Protein AF-A0A8B5XX02-F1 (afdb_monomer_lite)

Organism: NCBI:txid1478

Secondary structure (DSSP, 8-state):
-HHHHHHHHHHHHHHHHHHHHHT-TTS-HHHHHHHHHHHHHHHHHT-HHHHHHHHHHHHHHHHHHHHHHHHHHGGG--GGGGTTSSTT-HHHHHHHHHHHHHHHHHHHHHHHHHGGGSS-HHHHHHHHHHHHHHHHHHHHHHHHHHHHHH-HHHHS--S-GGGS--

pLDDT: mean 77.92, std 13.47, range [39.0, 93.69]

Radius of gyration: 19.09 Å; chains: 1; bounding box: 43×34×59 Å

InterPro domains:
  IPR004761 Spore germination GerAB [PF03845] (1-155)
  IPR004761 Spore germination GerAB [PTHR34975] (1-156)

Structure (mmCIF, N/CA/C/O backbone):
data_AF-A0A8B5XX02-F1
#
_entry.id   AF-A0A8B5XX02-F1
#
loop_
_atom_site.group_PDB
_atom_site.id
_atom_site.type_symbol
_atom_site.label_atom_id
_atom_site.label_alt_id
_atom_site.label_comp_id
_atom_site.label_asym_id
_atom_site.label_entity_id
_atom_site.label_seq_id
_atom_site.pdbx_PDB_ins_code
_atom_site.Cartn_x
_atom_site.Cartn_y
_atom_site.Cartn_z
_atom_site.occupancy
_atom_site.B_iso_or_equiv
_atom_site.auth_seq_id
_atom_site.auth_comp_id
_atom_site.auth_asym_id
_atom_site.auth_atom_id
_atom_site.pdbx_PDB_model_num
ATOM 1 N N . MET A 1 1 ? -18.638 11.759 1.577 1.00 66.69 1 MET A N 1
ATOM 2 C CA . MET A 1 1 ? -19.388 10.623 0.997 1.00 66.69 1 MET A CA 1
ATOM 3 C C . MET A 1 1 ? -18.958 10.319 -0.432 1.00 66.69 1 MET A C 1
ATOM 5 O O . MET A 1 1 ? -18.528 9.199 -0.661 1.00 66.69 1 MET A O 1
ATOM 9 N N . SER A 1 2 ? -18.973 11.287 -1.360 1.00 83.75 2 SER A N 1
ATOM 10 C CA . SER A 1 2 ? -18.498 11.083 -2.747 1.00 83.75 2 SER A CA 1
ATOM 11 C C . SER A 1 2 ? -17.071 10.529 -2.838 1.00 83.75 2 SER A C 1
ATOM 13 O O . SER A 1 2 ? -16.823 9.618 -3.615 1.00 83.75 2 SER A O 1
ATOM 15 N N . TYR A 1 3 ? -16.162 11.028 -1.995 1.00 83.75 3 TYR A N 1
ATOM 16 C CA . TYR A 1 3 ? -14.777 10.560 -1.916 1.00 83.75 3 TYR A CA 1
ATOM 17 C C . TYR A 1 3 ? -14.662 9.038 -1.694 1.00 83.75 3 TYR A C 1
ATOM 19 O O . TYR A 1 3 ? -14.085 8.346 -2.522 1.00 83.75 3 TYR A O 1
ATOM 27 N N . PHE A 1 4 ? -15.273 8.504 -0.630 1.00 84.62 4 PHE A N 1
ATOM 28 C CA . PHE A 1 4 ? -15.224 7.068 -0.326 1.00 84.62 4 PHE A CA 1
ATOM 29 C C . PHE A 1 4 ? -15.851 6.217 -1.428 1.00 84.62 4 PHE A C 1
ATOM 31 O O . PHE A 1 4 ? -15.319 5.167 -1.759 1.00 84.62 4 PHE A O 1
ATOM 38 N N . PHE A 1 5 ? -16.939 6.695 -2.038 1.00 86.94 5 PHE A N 1
ATOM 39 C CA . PHE A 1 5 ? -17.583 5.986 -3.139 1.00 86.94 5 PHE A CA 1
ATOM 40 C C . PHE A 1 5 ? -16.651 5.837 -4.350 1.00 86.94 5 PHE A C 1
ATOM 42 O O . PHE A 1 5 ? -16.531 4.746 -4.900 1.00 86.94 5 PHE A O 1
ATOM 49 N N . ILE A 1 6 ? -15.957 6.915 -4.732 1.00 88.62 6 ILE A N 1
ATOM 50 C CA . ILE A 1 6 ? -15.003 6.892 -5.848 1.00 88.62 6 ILE A CA 1
ATOM 51 C C . ILE A 1 6 ? -13.827 5.970 -5.519 1.00 88.62 6 ILE A C 1
ATOM 53 O O . ILE A 1 6 ? -13.497 5.109 -6.325 1.00 88.62 6 ILE A O 1
ATOM 57 N N . THR A 1 7 ? -13.238 6.096 -4.330 1.00 86.56 7 THR A N 1
ATOM 58 C CA . THR A 1 7 ? -12.100 5.268 -3.909 1.00 86.56 7 THR A CA 1
ATOM 59 C C . THR A 1 7 ? -12.451 3.776 -3.895 1.00 86.56 7 THR A C 1
ATOM 61 O O . THR A 1 7 ? -11.722 2.967 -4.462 1.00 86.56 7 THR A O 1
ATOM 64 N N . THR A 1 8 ? -13.604 3.398 -3.331 1.00 88.12 8 THR A N 1
ATOM 65 C CA . THR A 1 8 ? -14.068 2.002 -3.348 1.00 88.12 8 THR A CA 1
ATOM 66 C C . THR A 1 8 ? -14.321 1.498 -4.770 1.00 88.12 8 THR A C 1
ATOM 68 O O . THR A 1 8 ? -13.951 0.368 -5.084 1.00 88.12 8 THR A O 1
ATOM 71 N N . ALA A 1 9 ? -14.911 2.319 -5.645 1.00 90.06 9 ALA A N 1
ATOM 72 C CA . ALA A 1 9 ? -15.129 1.947 -7.043 1.00 90.06 9 ALA A CA 1
ATOM 73 C C . ALA A 1 9 ? -13.806 1.746 -7.804 1.00 90.06 9 ALA A C 1
ATOM 75 O O . ALA A 1 9 ? -13.706 0.821 -8.612 1.00 90.06 9 ALA A O 1
ATOM 76 N N . THR A 1 10 ? -12.794 2.572 -7.523 1.00 89.12 10 THR A N 1
ATOM 77 C CA . THR A 1 10 ? -11.446 2.431 -8.087 1.00 89.12 10 THR A CA 1
ATOM 78 C C . THR A 1 10 ? -10.805 1.117 -7.651 1.00 89.12 10 THR A C 1
ATOM 80 O O . THR A 1 10 ? -10.436 0.334 -8.520 1.00 89.12 10 THR A O 1
ATOM 83 N N . TYR A 1 11 ? -10.765 0.804 -6.350 1.00 89.12 11 TYR A N 1
ATOM 84 C CA . TYR A 1 11 ? -10.190 -0.467 -5.883 1.00 89.12 11 TYR A CA 1
ATOM 85 C C . TYR A 1 11 ? -10.925 -1.687 -6.440 1.00 89.12 11 TYR A C 1
ATOM 87 O O . TYR A 1 11 ? -10.299 -2.674 -6.821 1.00 89.12 11 TYR A O 1
ATOM 95 N N . LEU A 1 12 ? -12.258 -1.627 -6.528 1.00 91.56 12 LEU A N 1
ATOM 96 C CA . LEU A 1 12 ? -13.040 -2.725 -7.095 1.00 91.56 12 LEU A CA 1
ATOM 97 C C . LEU A 1 12 ? -12.690 -2.966 -8.571 1.00 91.56 12 LEU A C 1
ATOM 99 O O . LEU A 1 12 ? -12.633 -4.114 -9.014 1.00 91.56 12 LEU A O 1
ATOM 103 N N . ARG A 1 13 ? -12.438 -1.893 -9.328 1.00 90.50 13 ARG A N 1
ATOM 104 C CA . ARG A 1 13 ? -11.987 -1.978 -10.719 1.00 90.50 13 ARG A CA 1
ATOM 105 C C . ARG A 1 13 ? -10.553 -2.496 -10.824 1.00 90.50 13 ARG A C 1
ATOM 107 O O . ARG A 1 13 ? -10.318 -3.360 -11.658 1.00 90.50 13 ARG A O 1
ATOM 114 N N . GLU A 1 14 ? -9.636 -2.038 -9.974 1.00 88.06 14 GLU A N 1
ATOM 115 C CA . GLU A 1 14 ? -8.247 -2.526 -9.948 1.00 88.06 14 GLU A CA 1
ATOM 116 C C . GLU A 1 14 ? -8.179 -4.038 -9.692 1.00 88.06 14 GLU A C 1
ATOM 118 O O . GLU A 1 14 ? -7.475 -4.757 -10.402 1.00 88.06 14 GLU A O 1
ATOM 123 N N . ILE A 1 15 ? -8.975 -4.543 -8.741 1.00 88.44 15 ILE A N 1
ATOM 124 C CA . ILE A 1 15 ? -9.091 -5.986 -8.488 1.00 88.44 15 ILE A CA 1
ATOM 125 C C . ILE A 1 15 ? -9.666 -6.704 -9.715 1.00 88.44 15 ILE A C 1
ATOM 127 O O . ILE A 1 15 ? -9.135 -7.734 -10.127 1.00 88.44 15 ILE A O 1
ATOM 131 N N . GLY A 1 16 ? -10.730 -6.171 -10.323 1.00 88.12 16 GLY A N 1
ATOM 132 C CA . GLY A 1 16 ? -11.332 -6.753 -11.527 1.00 88.12 16 GLY A CA 1
ATOM 133 C C . GLY A 1 16 ? -10.347 -6.858 -12.696 1.00 88.12 16 GLY A C 1
ATOM 134 O O . GLY A 1 16 ? -10.231 -7.919 -13.313 1.00 88.12 16 GLY A O 1
ATOM 135 N N . ASP A 1 17 ? -9.593 -5.790 -12.955 1.00 87.81 17 ASP A N 1
ATOM 136 C CA . ASP A 1 17 ? -8.579 -5.740 -14.009 1.00 87.81 17 ASP A CA 1
ATOM 137 C C . ASP A 1 17 ? -7.428 -6.723 -13.730 1.00 87.81 17 ASP A C 1
ATOM 139 O O . ASP A 1 17 ? -6.944 -7.390 -14.651 1.00 87.81 17 ASP A O 1
ATOM 143 N N . PHE A 1 18 ? -7.010 -6.875 -12.468 1.00 86.75 18 PHE A N 1
ATOM 144 C CA . PHE A 1 18 ? -6.006 -7.867 -12.069 1.00 86.75 18 PHE A CA 1
ATOM 145 C C . PHE A 1 18 ? -6.491 -9.305 -12.299 1.00 86.75 18 PHE A C 1
ATOM 147 O O . PHE A 1 18 ? -5.779 -10.119 -12.893 1.00 86.75 18 PHE A O 1
ATOM 154 N N . MET A 1 19 ? -7.724 -9.609 -11.887 1.00 88.44 19 MET A N 1
ATOM 155 C CA . MET A 1 19 ? -8.303 -10.943 -12.031 1.00 88.44 19 MET A CA 1
ATOM 156 C C . MET A 1 19 ? -8.394 -11.370 -13.497 1.00 88.44 19 MET A C 1
ATOM 158 O O . MET A 1 19 ? -8.011 -12.490 -13.823 1.00 88.44 19 MET A O 1
ATOM 162 N N . ILE A 1 20 ? -8.850 -10.486 -14.385 1.00 88.56 20 ILE A N 1
ATOM 163 C CA . ILE A 1 20 ? -8.971 -10.806 -15.816 1.00 88.56 20 ILE A CA 1
ATOM 164 C C . ILE A 1 20 ? -7.600 -10.884 -16.479 1.00 88.56 20 ILE A C 1
ATOM 166 O O . ILE A 1 20 ? -7.379 -11.717 -17.347 1.00 88.56 20 ILE A O 1
ATOM 170 N N . SER A 1 21 ? -6.645 -10.053 -16.067 1.00 83.81 21 SER A N 1
ATOM 171 C CA . SER A 1 21 ? -5.320 -10.068 -16.694 1.00 83.81 21 SER A CA 1
ATOM 172 C C . SER A 1 21 ? -4.470 -11.289 -16.332 1.00 83.81 21 SER A C 1
ATOM 174 O O . SER A 1 21 ? -3.670 -11.704 -17.165 1.00 83.81 21 SER A O 1
ATOM 176 N N . HIS A 1 22 ? -4.625 -11.865 -15.134 1.00 80.00 22 HIS A N 1
ATOM 177 C CA . HIS A 1 22 ? -3.694 -12.892 -14.637 1.00 80.00 22 HIS A CA 1
ATOM 178 C C . HIS A 1 22 ? -4.337 -14.219 -14.217 1.00 80.00 22 HIS A C 1
ATOM 180 O O . HIS A 1 22 ? -3.617 -15.206 -14.087 1.00 80.00 22 HIS A O 1
ATOM 186 N N . ILE A 1 23 ? -5.652 -14.271 -13.970 1.00 86.25 23 ILE A N 1
ATOM 187 C CA . ILE A 1 23 ? -6.291 -15.449 -13.354 1.00 86.25 23 ILE A CA 1
ATOM 188 C C . ILE A 1 23 ? -7.429 -15.995 -14.221 1.00 86.25 23 ILE A C 1
ATOM 190 O O . ILE A 1 23 ? -7.469 -17.191 -14.493 1.00 86.25 23 ILE A O 1
ATOM 194 N N . MET A 1 24 ? -8.363 -15.140 -14.644 1.00 83.25 24 MET A N 1
ATOM 195 C CA . MET A 1 24 ? -9.576 -15.530 -15.375 1.00 83.25 24 MET A CA 1
ATOM 196 C C . MET A 1 24 ? -9.852 -14.581 -16.552 1.00 83.25 24 MET A C 1
ATOM 198 O O . MET A 1 24 ? -10.779 -13.770 -16.474 1.00 83.25 24 MET A O 1
ATOM 202 N N . PRO A 1 25 ? -9.072 -14.671 -17.643 1.00 79.75 25 PRO A N 1
ATOM 203 C CA . PRO A 1 25 ? -9.201 -13.768 -18.789 1.00 79.75 25 PRO A CA 1
ATOM 204 C C . PRO A 1 25 ? -10.539 -13.878 -19.521 1.00 79.75 25 PRO A C 1
ATOM 206 O O . PRO A 1 25 ? -11.024 -12.887 -20.061 1.00 79.75 25 PRO A O 1
ATOM 209 N N . ASP A 1 26 ? -11.167 -15.052 -19.490 1.00 81.94 26 ASP A N 1
ATOM 210 C CA . ASP A 1 26 ? -12.413 -15.313 -20.216 1.00 81.94 26 ASP A CA 1
ATOM 211 C C . ASP A 1 26 ? -13.673 -14.870 -19.449 1.00 81.94 26 ASP A C 1
ATOM 213 O O . ASP A 1 26 ? -14.777 -14.858 -20.000 1.00 81.94 26 ASP A O 1
ATOM 217 N N . THR A 1 27 ? -13.540 -14.497 -18.172 1.00 85.56 27 THR A N 1
ATOM 218 C CA . THR A 1 27 ? -14.680 -14.102 -17.336 1.00 85.56 27 THR A CA 1
ATOM 219 C C . THR A 1 27 ? -14.972 -12.606 -17.496 1.00 85.56 27 THR A C 1
ATOM 221 O O . THR A 1 27 ? -14.071 -11.781 -17.338 1.00 85.56 27 THR A O 1
ATOM 224 N N . PRO A 1 28 ? -16.234 -12.196 -17.730 1.00 84.94 28 PRO A N 1
ATOM 225 C CA . PRO A 1 28 ? -16.580 -10.782 -17.820 1.00 84.94 28 PRO A CA 1
ATOM 226 C C . PRO A 1 28 ? -16.355 -10.059 -16.485 1.00 84.94 28 PRO A C 1
ATOM 228 O O . PRO A 1 28 ? -16.808 -10.505 -15.427 1.00 84.94 28 PRO A O 1
ATOM 231 N N . ILE A 1 29 ? -15.732 -8.877 -16.552 1.00 86.94 29 ILE A N 1
ATOM 232 C CA . ILE A 1 29 ? -15.330 -8.072 -15.381 1.00 86.94 29 ILE A CA 1
ATOM 233 C C . ILE A 1 29 ? -16.475 -7.810 -14.401 1.00 86.94 29 ILE A C 1
ATOM 235 O O . ILE A 1 29 ? -16.285 -7.806 -13.188 1.00 86.94 29 ILE A O 1
ATOM 239 N N . GLN A 1 30 ? -17.684 -7.635 -14.932 1.00 88.56 30 GLN A N 1
ATOM 240 C CA . GLN A 1 30 ? -18.883 -7.310 -14.165 1.00 88.56 30 GLN A CA 1
ATOM 241 C C . GLN A 1 30 ? -19.210 -8.395 -13.134 1.00 88.56 30 GLN A C 1
ATOM 243 O O . GLN A 1 30 ? -19.572 -8.073 -12.005 1.00 88.56 30 GLN A O 1
ATOM 248 N N . VAL A 1 31 ? -19.037 -9.672 -13.490 1.00 88.56 31 VAL A N 1
ATOM 249 C CA . VAL A 1 31 ? -19.336 -10.801 -12.595 1.00 88.56 31 VAL A CA 1
ATOM 250 C C . VAL A 1 31 ? -18.357 -10.824 -11.424 1.00 88.56 31 VAL A C 1
ATOM 252 O O . VAL A 1 31 ? -18.770 -10.974 -10.275 1.00 88.56 31 VAL A O 1
ATOM 255 N N . ILE A 1 32 ? -17.073 -10.590 -11.704 1.00 88.62 32 ILE A N 1
ATOM 256 C CA . ILE A 1 32 ? -16.017 -10.513 -10.688 1.00 88.62 32 ILE A CA 1
ATOM 257 C C . ILE A 1 32 ? -16.293 -9.345 -9.737 1.00 88.62 32 ILE A C 1
ATOM 259 O O . ILE A 1 32 ? -16.305 -9.529 -8.522 1.00 88.62 32 ILE A O 1
ATOM 263 N N . MET A 1 33 ? -16.591 -8.161 -10.277 1.00 90.50 33 MET A N 1
ATOM 264 C CA . MET A 1 33 ? -16.886 -6.975 -9.470 1.00 90.50 33 MET A CA 1
ATOM 265 C C . MET A 1 33 ? -18.112 -7.175 -8.566 1.00 90.50 33 MET A C 1
ATOM 267 O O . MET A 1 33 ? -18.062 -6.814 -7.392 1.00 90.50 33 MET A O 1
ATOM 271 N N . ILE A 1 34 ? -19.198 -7.774 -9.070 1.00 91.12 34 ILE A N 1
ATOM 272 C CA . ILE A 1 34 ? -20.408 -8.036 -8.269 1.00 91.12 34 ILE A CA 1
ATOM 273 C C . ILE A 1 34 ? -20.109 -9.029 -7.140 1.00 91.12 34 ILE A C 1
ATOM 275 O O . ILE A 1 34 ? -20.509 -8.795 -5.996 1.00 91.12 34 ILE A O 1
ATOM 279 N N . LEU A 1 35 ? -19.373 -10.106 -7.432 1.00 91.50 35 LEU A N 1
ATOM 280 C CA . LEU A 1 35 ? -18.971 -11.089 -6.425 1.00 91.50 35 LEU A CA 1
ATOM 281 C C . LEU A 1 35 ? -18.122 -10.446 -5.326 1.00 91.50 35 LEU A C 1
ATOM 283 O O . LEU A 1 35 ? -18.481 -10.542 -4.152 1.00 91.50 35 LEU A O 1
ATOM 287 N N . PHE A 1 36 ? -17.058 -9.726 -5.688 1.00 90.69 36 PHE A N 1
ATOM 288 C CA . PHE A 1 36 ? -16.216 -9.027 -4.712 1.00 90.69 36 PHE A CA 1
ATOM 289 C C . PHE A 1 36 ? -17.010 -8.010 -3.889 1.00 90.69 36 PHE A C 1
ATOM 291 O O . PHE A 1 36 ? -16.854 -7.949 -2.670 1.00 90.69 36 PHE A O 1
ATOM 298 N N . MET A 1 37 ? -17.914 -7.256 -4.519 1.00 92.44 37 MET A N 1
ATOM 299 C CA . MET A 1 37 ? -18.737 -6.284 -3.805 1.00 92.44 37 MET A CA 1
ATOM 300 C C . MET A 1 37 ? -19.678 -6.956 -2.801 1.00 92.44 37 MET A C 1
ATOM 302 O O . MET A 1 37 ? -19.832 -6.451 -1.690 1.00 92.44 37 MET A O 1
ATOM 306 N N . SER A 1 38 ? -20.257 -8.113 -3.137 1.00 92.44 38 SER A N 1
ATOM 307 C CA . SER A 1 38 ? -21.113 -8.862 -2.209 1.00 92.44 38 SER A CA 1
ATOM 308 C C . SER A 1 38 ? -20.359 -9.314 -0.949 1.00 92.44 38 SER A C 1
ATOM 310 O O . SER A 1 38 ? -20.867 -9.156 0.163 1.00 92.44 38 SER A O 1
ATOM 312 N N . VAL A 1 39 ? -19.114 -9.777 -1.106 1.00 91.19 39 VAL A N 1
ATOM 313 C CA . VAL A 1 39 ? -18.237 -10.165 0.009 1.00 91.19 39 VAL A CA 1
ATOM 314 C C . VAL A 1 39 ? -17.871 -8.955 0.868 1.00 91.19 39 VAL A C 1
ATOM 316 O O . VAL A 1 39 ? -17.956 -9.028 2.092 1.00 91.19 39 VAL A O 1
ATOM 319 N N . VAL A 1 40 ? -17.522 -7.822 0.251 1.00 89.75 40 VAL A N 1
ATOM 320 C CA . VAL A 1 40 ? -17.198 -6.585 0.982 1.00 89.75 40 VAL A CA 1
ATOM 321 C C . VAL A 1 40 ? -18.404 -6.074 1.774 1.00 89.75 40 VAL A C 1
ATOM 323 O O . VAL A 1 40 ? -18.242 -5.673 2.924 1.00 89.75 40 VAL A O 1
ATOM 326 N N . LEU A 1 41 ? -19.615 -6.121 1.208 1.00 91.38 41 LEU A N 1
ATOM 327 C CA . LEU A 1 41 ? -20.842 -5.735 1.915 1.00 91.38 41 LEU A CA 1
ATOM 328 C C . LEU A 1 41 ? -21.120 -6.649 3.113 1.00 91.38 41 LEU A C 1
ATOM 330 O O . LEU A 1 41 ? -21.476 -6.162 4.187 1.00 91.38 41 LEU A O 1
ATOM 334 N N . MET A 1 42 ? -20.908 -7.958 2.954 1.00 91.31 42 MET A N 1
ATOM 335 C CA . MET A 1 42 ? -21.022 -8.913 4.054 1.00 91.31 42 MET A CA 1
ATOM 336 C C . MET A 1 42 ? -19.990 -8.616 5.151 1.00 91.31 42 MET A C 1
ATOM 338 O O . MET A 1 42 ? -20.360 -8.489 6.316 1.00 91.31 42 MET A O 1
ATOM 342 N N . ALA A 1 43 ? -18.722 -8.413 4.792 1.00 88.00 43 ALA A N 1
ATOM 343 C CA . ALA A 1 43 ? -17.664 -8.073 5.742 1.00 88.00 43 ALA A CA 1
ATOM 344 C C . ALA A 1 43 ? -17.939 -6.745 6.471 1.00 88.00 43 ALA A C 1
ATOM 346 O O . ALA A 1 43 ? -17.788 -6.665 7.688 1.00 88.00 43 ALA A O 1
ATOM 347 N N . ALA A 1 44 ? -18.423 -5.726 5.755 1.00 87.19 44 ALA A N 1
ATOM 348 C CA . ALA A 1 44 ? -18.798 -4.439 6.336 1.00 87.19 44 ALA A CA 1
ATOM 349 C C . ALA A 1 44 ? -19.977 -4.560 7.320 1.00 87.19 44 ALA A C 1
ATOM 351 O O . ALA A 1 44 ? -20.015 -3.838 8.317 1.00 87.19 44 ALA A O 1
ATOM 352 N N . SER A 1 45 ? -20.913 -5.487 7.079 1.00 88.69 45 SER A N 1
ATOM 353 C CA . SER A 1 45 ? -22.051 -5.740 7.978 1.00 88.69 45 SER A CA 1
ATOM 354 C C . SER A 1 45 ? -21.658 -6.397 9.308 1.00 88.69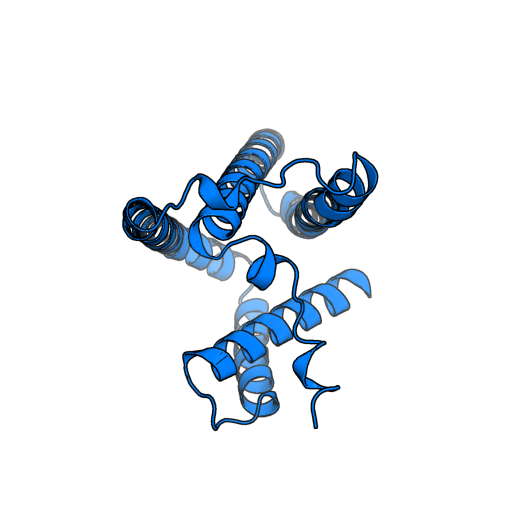 45 SER A C 1
ATOM 356 O O . SER A 1 45 ? -22.363 -6.231 10.300 1.00 88.69 45 SER A O 1
ATOM 358 N N . LEU A 1 46 ? -20.512 -7.087 9.351 1.00 87.81 46 LEU A N 1
ATOM 359 C CA . LEU A 1 46 ? -19.972 -7.735 10.553 1.00 87.81 46 LEU A CA 1
ATOM 360 C C . LEU A 1 46 ? -19.192 -6.763 11.464 1.00 87.81 46 LEU A C 1
ATOM 362 O O . LEU A 1 46 ? -18.830 -7.123 12.583 1.00 87.81 46 LEU A O 1
ATOM 366 N N . GLY A 1 47 ? -18.956 -5.528 11.010 1.00 85.88 47 GLY A N 1
ATOM 367 C CA . GLY A 1 47 ? -18.280 -4.477 11.770 1.00 85.88 47 GLY A CA 1
ATOM 368 C C . GLY A 1 47 ? -16.756 -4.448 11.604 1.00 85.88 47 GLY A C 1
ATOM 369 O O . GLY A 1 47 ? -16.171 -5.127 10.765 1.00 85.88 47 GLY A O 1
ATOM 370 N N . LEU A 1 48 ? -16.096 -3.604 12.405 1.00 83.19 48 LEU A N 1
ATOM 371 C CA . LEU A 1 48 ? -14.655 -3.330 12.291 1.00 83.19 48 LEU A CA 1
ATOM 372 C C . LEU A 1 48 ? -13.764 -4.416 12.907 1.00 83.19 48 LEU A C 1
ATOM 374 O O . LEU A 1 48 ? -12.615 -4.563 12.497 1.00 83.19 48 LEU A O 1
ATOM 378 N N . GLU A 1 49 ? -14.266 -5.168 13.884 1.00 84.56 49 GLU A N 1
ATOM 379 C CA . GLU A 1 49 ? -13.466 -6.148 14.624 1.00 84.56 49 GLU A CA 1
ATOM 380 C C . GLU A 1 49 ? -13.023 -7.339 13.748 1.00 84.56 49 GLU A C 1
ATOM 382 O O . GLU A 1 49 ? -11.818 -7.607 13.704 1.00 84.56 49 GLU A O 1
ATOM 387 N N . PRO A 1 50 ? -13.901 -7.983 12.949 1.00 85.81 50 PRO A N 1
ATOM 388 C CA . PRO A 1 50 ? -13.474 -9.045 12.032 1.00 85.81 50 PRO A CA 1
ATOM 389 C C . PRO A 1 50 ? -12.542 -8.544 10.922 1.00 85.81 50 PRO A C 1
ATOM 391 O O . PRO A 1 50 ? -11.642 -9.268 10.496 1.00 85.81 50 PRO A O 1
ATOM 394 N N . LEU A 1 51 ? -12.717 -7.295 10.471 1.00 86.00 51 LEU A N 1
ATOM 395 C CA . LEU A 1 51 ? -11.836 -6.664 9.483 1.00 86.00 51 LEU A CA 1
ATOM 396 C C . LEU A 1 51 ? -10.426 -6.446 10.045 1.00 86.00 51 LEU A C 1
ATOM 398 O O . LEU A 1 51 ? -9.446 -6.756 9.369 1.00 86.00 51 LEU A O 1
ATOM 402 N N . ALA A 1 52 ? -10.320 -5.961 11.285 1.00 85.44 52 ALA A N 1
ATOM 403 C CA . ALA A 1 52 ? -9.038 -5.762 11.955 1.00 85.44 52 ALA A CA 1
ATOM 404 C C . ALA A 1 52 ? -8.302 -7.091 12.186 1.00 85.44 52 ALA A C 1
ATOM 406 O O . ALA A 1 52 ? -7.116 -7.191 11.873 1.00 85.44 52 ALA A O 1
ATOM 407 N N . GLN A 1 53 ? -9.010 -8.126 12.654 1.00 88.38 53 GLN A N 1
ATOM 408 C CA . GLN A 1 53 ? -8.429 -9.461 12.844 1.00 88.38 53 GLN A CA 1
ATOM 409 C C . GLN A 1 53 ? -7.974 -10.078 11.517 1.00 88.38 53 GLN A C 1
ATOM 411 O O . GLN A 1 53 ? -6.884 -10.639 11.429 1.00 88.38 53 GLN A O 1
ATOM 416 N N . SER A 1 54 ? -8.774 -9.926 10.458 1.00 89.44 54 SER A N 1
ATOM 417 C CA . SER A 1 54 ? -8.386 -10.383 9.122 1.00 89.44 54 SER A CA 1
ATOM 418 C C . SER A 1 54 ? -7.115 -9.675 8.653 1.00 89.44 54 SER A C 1
ATOM 420 O O . SER A 1 54 ? -6.188 -10.332 8.188 1.00 89.44 54 SER A O 1
ATOM 422 N N . ALA A 1 55 ? -7.027 -8.352 8.822 1.00 87.25 55 ALA A N 1
ATOM 423 C CA . ALA A 1 55 ? -5.845 -7.581 8.443 1.00 87.25 55 ALA A CA 1
ATOM 424 C C . ALA A 1 55 ? -4.577 -8.039 9.187 1.00 87.25 55 ALA A C 1
ATOM 426 O O . ALA A 1 55 ? -3.520 -8.130 8.567 1.00 87.25 55 ALA A O 1
ATOM 427 N N . GLU A 1 56 ? -4.679 -8.379 10.475 1.00 90.06 56 GLU A N 1
ATOM 428 C CA . GLU A 1 56 ? -3.557 -8.914 11.260 1.00 90.06 56 GLU A CA 1
ATOM 429 C C . GLU A 1 56 ? -3.083 -10.276 10.736 1.00 90.06 56 GLU A C 1
ATOM 431 O O . GLU A 1 56 ? -1.878 -10.506 10.623 1.00 90.06 56 GLU A O 1
ATOM 436 N N . ILE A 1 57 ? -4.016 -11.146 10.334 1.00 93.56 57 ILE A N 1
ATOM 437 C CA . ILE A 1 57 ? -3.693 -12.439 9.718 1.00 93.56 57 ILE A CA 1
ATOM 438 C C . ILE A 1 57 ? -3.048 -12.239 8.347 1.00 93.56 57 ILE A C 1
ATOM 440 O O . ILE A 1 57 ? -2.055 -12.896 8.058 1.00 93.56 57 ILE A O 1
ATOM 444 N N . PHE A 1 58 ? -3.575 -11.343 7.506 1.00 90.81 58 PHE A N 1
ATOM 445 C CA . PHE A 1 58 ? -3.054 -11.099 6.155 1.00 90.81 58 PHE A CA 1
ATOM 446 C C . PHE A 1 58 ? -1.699 -10.384 6.150 1.00 90.81 58 PHE A C 1
ATOM 448 O O . PHE A 1 58 ? -0.901 -10.607 5.238 1.00 90.81 58 PHE A O 1
ATOM 455 N N . PHE A 1 59 ? -1.409 -9.559 7.156 1.00 90.25 59 PHE A N 1
ATOM 456 C CA . PHE A 1 59 ? -0.177 -8.774 7.235 1.00 90.25 59 PHE A CA 1
ATOM 457 C C . PHE A 1 59 ? 1.116 -9.593 7.012 1.00 90.25 59 PHE A C 1
ATOM 459 O O . PHE A 1 59 ? 1.877 -9.240 6.106 1.00 90.25 59 PHE A O 1
ATOM 466 N N . PRO A 1 60 ? 1.390 -10.701 7.736 1.00 92.75 60 PRO A N 1
ATOM 467 C CA . PRO A 1 60 ? 2.589 -11.508 7.506 1.00 92.75 60 PRO A CA 1
ATOM 468 C C . PRO A 1 60 ? 2.630 -12.140 6.110 1.00 92.75 60 PRO A C 1
ATOM 470 O O . PRO A 1 60 ? 3.708 -12.225 5.525 1.00 92.75 60 PRO A O 1
ATOM 473 N N . PHE A 1 61 ? 1.486 -12.539 5.542 1.00 93.69 61 PHE A N 1
ATOM 474 C CA . PHE A 1 61 ? 1.443 -13.087 4.181 1.00 93.69 61 PHE A CA 1
ATOM 475 C C . PHE A 1 61 ? 1.824 -12.034 3.143 1.00 93.69 61 PHE A C 1
ATOM 477 O O . PHE A 1 61 ? 2.598 -12.334 2.238 1.00 93.69 61 PHE A O 1
ATOM 484 N N . VAL A 1 62 ? 1.334 -10.799 3.293 1.00 89.44 62 VAL A N 1
ATOM 485 C CA . VAL A 1 62 ? 1.691 -9.686 2.402 1.00 89.44 62 VAL A CA 1
ATOM 486 C C . VAL A 1 62 ? 3.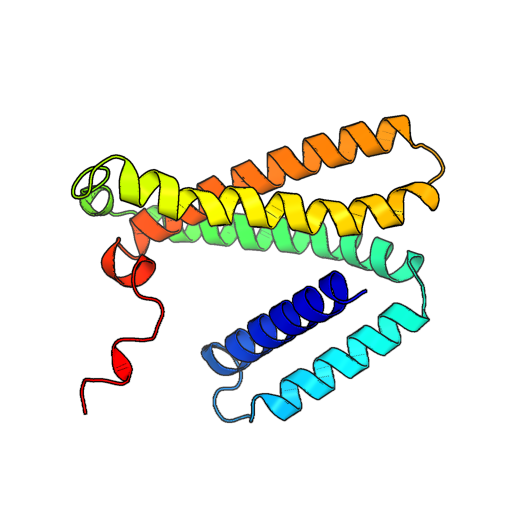189 -9.399 2.484 1.00 89.44 62 VAL A C 1
ATOM 488 O O . VAL A 1 62 ? 3.847 -9.301 1.451 1.00 89.44 62 VAL A O 1
ATOM 491 N N . VAL A 1 63 ? 3.754 -9.327 3.691 1.00 90.69 63 VAL A N 1
ATOM 492 C CA . VAL A 1 63 ? 5.197 -9.098 3.885 1.00 90.69 63 VAL A CA 1
ATOM 493 C C . VAL A 1 63 ? 6.030 -10.238 3.290 1.00 90.69 63 VAL A C 1
ATOM 495 O O . VAL A 1 63 ? 7.054 -9.991 2.648 1.00 90.69 63 VAL A O 1
ATOM 498 N N . LEU A 1 64 ? 5.587 -11.487 3.444 1.00 93.38 64 LEU A N 1
ATOM 499 C CA . LEU A 1 64 ? 6.265 -12.653 2.880 1.00 93.38 64 LEU A CA 1
ATOM 500 C C . LEU A 1 64 ? 6.221 -12.638 1.347 1.00 93.38 64 LEU A C 1
ATOM 502 O O . LEU A 1 64 ? 7.260 -12.783 0.707 1.00 93.38 64 LEU A O 1
ATOM 506 N N . LEU A 1 65 ? 5.051 -12.405 0.753 1.00 90.75 65 LEU A N 1
ATOM 507 C CA . LEU A 1 65 ? 4.892 -12.314 -0.701 1.00 90.75 65 LEU A CA 1
ATOM 508 C C . LEU A 1 65 ? 5.736 -11.182 -1.288 1.00 90.75 65 LEU A C 1
ATOM 510 O O . LEU A 1 65 ? 6.437 -11.379 -2.278 1.00 90.75 65 LEU A O 1
ATOM 514 N N . LEU A 1 66 ? 5.714 -10.013 -0.651 1.00 88.31 66 LEU A N 1
ATOM 515 C CA . LEU A 1 66 ? 6.455 -8.838 -1.097 1.00 88.31 66 LEU A CA 1
ATOM 516 C C . LEU A 1 66 ? 7.967 -9.050 -0.975 1.00 88.31 66 LEU A C 1
ATOM 518 O O . LEU A 1 66 ? 8.710 -8.729 -1.899 1.00 88.31 66 LEU A O 1
ATOM 522 N N . SER A 1 67 ? 8.437 -9.644 0.123 1.00 88.44 67 SER A N 1
ATOM 523 C CA . SER A 1 67 ? 9.861 -9.965 0.281 1.00 88.44 67 SER A CA 1
ATOM 524 C C . SER A 1 67 ? 10.326 -11.034 -0.713 1.00 88.44 67 SER A C 1
ATOM 526 O O . SER A 1 67 ? 11.384 -10.871 -1.319 1.00 88.44 67 SER A O 1
ATOM 528 N N . SER A 1 68 ? 9.519 -12.071 -0.962 1.00 89.25 68 SER A N 1
ATOM 529 C CA . SER A 1 68 ? 9.790 -13.075 -1.997 1.00 89.25 68 SER A CA 1
ATOM 530 C C . SER A 1 68 ? 9.865 -12.452 -3.391 1.00 89.25 68 SER A C 1
ATOM 532 O O . SER A 1 68 ? 10.810 -12.739 -4.125 1.00 89.25 68 SER A O 1
ATOM 534 N N . LEU A 1 69 ? 8.934 -11.553 -3.726 1.00 86.56 69 LEU A N 1
ATOM 535 C CA . LEU A 1 69 ? 8.933 -10.823 -4.991 1.00 86.56 69 LEU A CA 1
ATOM 536 C C . LEU A 1 69 ? 10.224 -10.014 -5.168 1.00 86.56 69 LEU A C 1
ATOM 538 O O . LEU A 1 69 ? 10.863 -10.108 -6.212 1.00 86.56 69 LEU A O 1
ATOM 542 N N . ILE A 1 70 ? 10.642 -9.265 -4.141 1.00 84.81 70 ILE A N 1
ATOM 543 C CA . ILE A 1 70 ? 11.891 -8.490 -4.182 1.00 84.81 70 ILE A CA 1
ATOM 544 C C . ILE A 1 70 ? 13.086 -9.412 -4.440 1.00 84.81 70 ILE A C 1
ATOM 546 O O . ILE A 1 70 ? 13.880 -9.130 -5.332 1.00 84.81 70 ILE A O 1
ATOM 550 N N . ILE A 1 71 ? 13.200 -10.520 -3.700 1.00 85.94 71 ILE A N 1
ATOM 551 C CA . ILE A 1 71 ? 14.312 -11.473 -3.840 1.00 85.94 71 ILE A CA 1
ATOM 552 C C . ILE A 1 71 ? 14.361 -12.060 -5.255 1.00 85.94 71 ILE A C 1
ATOM 554 O O . ILE A 1 71 ? 15.444 -12.189 -5.824 1.00 85.94 71 ILE A O 1
ATOM 558 N N . LEU A 1 72 ? 13.203 -12.383 -5.832 1.00 84.31 72 LEU A N 1
ATOM 559 C CA . LEU A 1 72 ? 13.109 -12.959 -7.172 1.00 84.31 72 LEU A CA 1
ATOM 560 C C . LEU A 1 72 ? 13.425 -11.946 -8.281 1.00 84.31 72 LEU A C 1
ATOM 562 O O . LEU A 1 72 ? 13.896 -12.333 -9.345 1.00 84.31 72 LEU A O 1
ATOM 566 N N . LEU A 1 73 ? 13.197 -10.656 -8.022 1.00 81.12 73 LEU A N 1
ATOM 567 C CA . LEU A 1 73 ? 13.496 -9.565 -8.950 1.00 81.12 73 LEU A CA 1
ATOM 568 C C . LEU A 1 73 ? 14.968 -9.131 -8.917 1.00 81.12 73 LEU A C 1
ATOM 570 O O . LEU A 1 73 ? 15.447 -8.606 -9.918 1.00 81.12 73 LEU A O 1
ATOM 574 N N . LEU A 1 74 ? 15.700 -9.366 -7.817 1.00 77.44 74 LEU A N 1
ATOM 575 C CA . LEU A 1 74 ? 17.135 -9.050 -7.703 1.00 77.44 74 LEU A CA 1
ATOM 576 C C . LEU A 1 74 ? 18.006 -9.556 -8.875 1.00 77.44 74 LEU A C 1
ATOM 578 O O . LEU A 1 74 ? 18.815 -8.765 -9.365 1.00 77.44 74 LEU A O 1
ATOM 582 N N . PRO A 1 75 ? 17.897 -10.817 -9.345 1.00 75.00 75 PRO A N 1
ATOM 583 C CA . PRO A 1 75 ? 18.719 -11.313 -10.453 1.00 75.00 75 PRO A CA 1
ATOM 584 C C . PRO A 1 75 ? 18.383 -10.684 -11.814 1.00 75.00 75 PRO A C 1
ATOM 586 O O . PRO A 1 75 ? 19.240 -10.659 -12.692 1.00 75.00 75 PRO A O 1
ATOM 589 N N . GLU A 1 76 ? 17.174 -10.148 -11.989 1.00 70.50 76 GLU A N 1
ATOM 590 C CA . GLU A 1 76 ? 16.707 -9.535 -13.244 1.00 70.50 76 GLU A CA 1
ATOM 591 C C . GLU A 1 76 ? 17.032 -8.030 -13.331 1.00 70.50 76 GLU A C 1
ATOM 593 O O . GLU A 1 76 ? 16.670 -7.352 -14.296 1.00 70.50 76 GLU A O 1
ATOM 598 N N . ILE A 1 77 ? 17.727 -7.478 -12.329 1.00 71.94 77 ILE A N 1
ATOM 599 C CA . ILE A 1 77 ? 18.072 -6.056 -12.276 1.00 71.94 77 ILE A CA 1
ATOM 600 C C . ILE A 1 77 ? 19.075 -5.704 -13.378 1.00 71.94 77 ILE A C 1
ATOM 602 O O . ILE A 1 77 ? 20.255 -6.060 -13.330 1.00 71.94 77 ILE A O 1
ATOM 606 N N . LYS A 1 78 ? 18.628 -4.890 -14.338 1.00 68.44 78 LYS A N 1
ATOM 607 C CA . LYS A 1 78 ? 19.490 -4.283 -15.356 1.00 68.44 78 LYS A CA 1
ATOM 608 C C . LYS A 1 78 ? 19.688 -2.807 -15.032 1.00 68.44 78 LYS A C 1
ATOM 610 O O . LYS A 1 78 ? 18.865 -1.966 -15.375 1.00 68.44 78 LYS A O 1
ATOM 615 N N . PHE A 1 79 ? 20.826 -2.466 -14.423 1.00 62.91 79 PHE A N 1
ATOM 616 C CA . PHE A 1 79 ? 21.194 -1.075 -14.091 1.00 62.91 79 PHE A CA 1
ATOM 617 C C . PHE A 1 79 ? 21.232 -0.125 -15.303 1.00 62.91 79 PHE A C 1
ATOM 619 O O . PHE A 1 79 ? 21.183 1.090 -15.134 1.00 62.91 79 PHE A O 1
ATOM 626 N N . GLN A 1 80 ? 21.284 -0.662 -16.524 1.00 60.25 80 GLN A N 1
ATOM 627 C CA . GLN A 1 80 ? 21.180 0.107 -17.768 1.00 60.25 80 GLN A CA 1
ATOM 628 C C . GLN A 1 80 ? 19.815 0.805 -17.916 1.00 60.25 80 GLN A C 1
ATOM 630 O O . GLN A 1 80 ? 19.755 1.888 -18.486 1.00 60.25 80 GLN A O 1
ATOM 635 N N . ASN A 1 81 ? 18.750 0.265 -17.310 1.00 63.16 81 ASN A N 1
ATOM 636 C CA . ASN A 1 81 ? 17.405 0.852 -17.320 1.00 63.16 81 ASN A CA 1
ATOM 637 C C . ASN A 1 81 ? 17.257 2.100 -16.431 1.00 63.16 81 ASN A C 1
ATOM 639 O O . ASN A 1 81 ? 16.230 2.772 -16.498 1.00 63.16 81 AS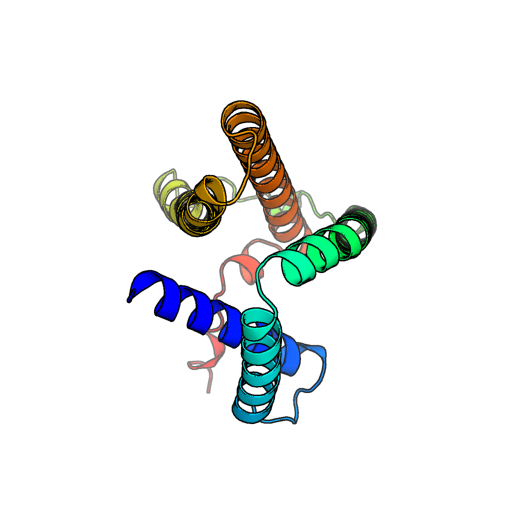N A O 1
ATOM 643 N N . LEU A 1 82 ? 18.259 2.440 -15.602 1.00 58.62 82 LEU A N 1
ATOM 644 C CA . LEU A 1 82 ? 18.249 3.711 -14.863 1.00 58.62 82 LEU A CA 1
ATOM 645 C C . LEU A 1 82 ? 18.461 4.918 -15.785 1.00 58.62 82 LEU A C 1
ATOM 647 O O . LEU A 1 82 ? 18.140 6.037 -15.402 1.00 58.62 82 LEU A O 1
ATOM 651 N N . GLN A 1 83 ? 19.043 4.730 -16.967 1.00 53.06 83 GLN A N 1
ATOM 652 C CA . GLN A 1 83 ? 19.299 5.814 -17.908 1.00 53.06 83 GLN A CA 1
ATOM 653 C C . GLN A 1 83 ? 18.051 5.939 -18.790 1.00 53.06 83 GLN A C 1
ATOM 655 O O . GLN A 1 83 ? 17.938 5.224 -19.778 1.00 53.06 83 GLN A O 1
ATOM 660 N N . PRO A 1 84 ? 17.062 6.745 -18.363 1.00 58.47 84 PRO A N 1
ATOM 661 C CA . PRO A 1 84 ? 17.304 8.167 -18.234 1.00 58.47 84 PRO A CA 1
ATOM 662 C C . PRO A 1 84 ? 16.636 8.802 -17.009 1.00 58.47 84 PRO A C 1
ATOM 664 O O . PRO A 1 84 ? 15.516 9.306 -17.070 1.00 58.47 84 PRO A O 1
ATOM 667 N N . VAL A 1 85 ? 17.370 8.895 -15.897 1.00 59.28 85 VAL A N 1
ATOM 668 C CA . VAL A 1 85 ? 16.918 9.656 -14.714 1.00 59.28 85 VAL A CA 1
ATOM 669 C C . VAL A 1 85 ? 16.634 11.145 -15.056 1.00 59.28 85 VAL A C 1
ATOM 671 O O . VAL A 1 85 ? 15.914 11.810 -14.316 1.00 59.28 85 VAL A O 1
ATOM 674 N N . TRP A 1 86 ? 17.165 11.683 -16.173 1.00 54.22 86 TRP A N 1
ATOM 675 C CA . TRP A 1 86 ? 17.157 13.126 -16.494 1.00 54.22 86 TRP A CA 1
ATOM 676 C C . TRP A 1 86 ? 16.740 13.532 -17.924 1.00 54.22 86 TRP A C 1
ATOM 678 O O . TRP A 1 86 ? 16.733 14.731 -18.201 1.00 54.22 86 TRP A O 1
ATOM 688 N N . GLU A 1 87 ? 16.354 12.626 -18.835 1.00 54.81 87 GLU A N 1
ATOM 689 C CA . GLU A 1 87 ? 16.123 13.001 -20.256 1.00 54.81 87 GLU A CA 1
ATOM 690 C C . GLU A 1 87 ? 14.983 14.014 -20.489 1.00 54.81 87 GLU A C 1
ATOM 692 O O . GLU A 1 87 ? 14.928 14.637 -21.545 1.00 54.81 87 GLU A O 1
ATOM 697 N N . GLY A 1 88 ? 14.102 14.245 -19.508 1.00 57.38 88 GLY A N 1
ATOM 698 C CA . GLY A 1 88 ? 13.006 15.219 -19.612 1.00 57.38 88 GLY A CA 1
ATOM 699 C C . GLY A 1 88 ? 13.041 16.385 -18.609 1.00 57.38 88 GLY A C 1
ATOM 700 O O . GLY A 1 88 ? 12.076 17.150 -18.541 1.00 57.38 88 GLY A O 1
ATOM 701 N N . GLY A 1 89 ? 14.113 16.535 -17.819 1.00 64.88 89 GLY A N 1
ATOM 702 C CA . GLY A 1 89 ? 14.253 17.575 -16.784 1.00 64.88 89 GLY A CA 1
ATOM 703 C C . GLY A 1 89 ? 13.422 17.347 -15.504 1.00 64.88 89 GLY A C 1
ATOM 704 O O . GLY A 1 89 ? 12.857 16.283 -15.282 1.00 64.88 89 GLY A O 1
ATOM 705 N N . LEU A 1 90 ? 13.317 18.366 -14.637 1.00 65.81 90 LEU A N 1
ATOM 706 C CA . LEU A 1 90 ? 12.581 18.300 -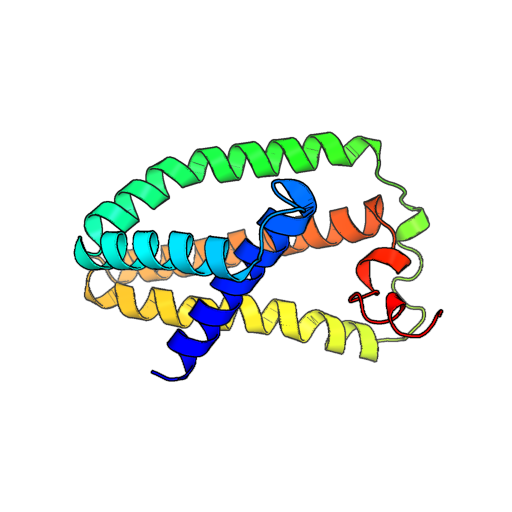13.352 1.00 65.81 90 LEU A CA 1
ATOM 707 C C . LEU A 1 90 ? 11.055 18.155 -13.512 1.00 65.81 90 LEU A C 1
ATOM 709 O O . LEU A 1 90 ? 10.369 17.650 -12.626 1.00 65.81 90 LEU A O 1
ATOM 713 N N . LYS A 1 91 ? 10.504 18.603 -14.644 1.00 66.44 91 LYS A N 1
ATOM 714 C CA . LYS A 1 91 ? 9.058 18.632 -14.912 1.00 66.44 91 LYS A CA 1
ATOM 715 C C . LYS A 1 91 ? 8.399 17.237 -14.917 1.00 66.44 91 LYS A C 1
ATOM 717 O O . LYS A 1 91 ? 7.380 17.090 -14.242 1.00 66.44 91 LYS A O 1
ATOM 722 N N . PRO A 1 92 ? 8.923 16.210 -15.616 1.00 69.12 92 PRO A N 1
ATOM 723 C CA . PRO A 1 92 ? 8.400 14.845 -15.536 1.00 69.12 92 PRO A CA 1
ATOM 724 C C . PRO A 1 92 ? 8.610 14.204 -14.163 1.00 69.12 92 PRO A C 1
ATOM 726 O O . PRO A 1 92 ? 7.745 13.452 -13.734 1.00 69.12 92 PRO A O 1
ATOM 729 N N . VAL A 1 93 ? 9.681 14.549 -13.439 1.00 70.19 93 VAL A N 1
ATOM 730 C CA . VAL A 1 93 ? 9.922 14.039 -12.077 1.00 70.19 93 VAL A CA 1
ATOM 731 C C . VAL A 1 93 ? 8.850 14.542 -11.112 1.00 70.19 93 VAL A C 1
ATOM 733 O O . VAL A 1 93 ? 8.242 13.751 -10.398 1.00 70.19 93 VAL A O 1
ATOM 736 N N . ILE A 1 94 ? 8.555 15.845 -11.135 1.00 71.69 94 ILE A N 1
ATOM 737 C CA . ILE A 1 94 ? 7.503 16.439 -10.296 1.00 71.69 94 ILE A CA 1
ATOM 738 C C . ILE A 1 94 ? 6.126 15.908 -10.707 1.00 71.69 94 ILE A C 1
ATOM 740 O O . ILE A 1 94 ? 5.306 15.571 -9.858 1.00 71.69 94 ILE A O 1
ATOM 744 N N . ARG A 1 95 ? 5.856 15.794 -12.013 1.00 71.69 95 ARG A N 1
ATOM 745 C CA . ARG A 1 95 ? 4.575 15.257 -12.493 1.00 71.69 95 ARG A CA 1
ATOM 746 C C . ARG A 1 95 ? 4.389 13.788 -12.110 1.00 71.69 95 ARG A C 1
ATOM 748 O O . ARG A 1 95 ? 3.280 13.400 -11.755 1.00 71.69 95 ARG A O 1
ATOM 755 N N . GLY A 1 96 ? 5.462 13.004 -12.170 1.00 70.75 96 GLY A N 1
ATOM 756 C CA . GLY A 1 96 ? 5.486 11.599 -11.786 1.00 70.75 96 GLY A CA 1
ATOM 757 C C . GLY A 1 96 ? 5.385 11.391 -10.280 1.00 70.75 96 GLY A C 1
ATOM 758 O O . GLY A 1 96 ? 4.771 10.417 -9.875 1.00 70.75 96 GLY A O 1
ATOM 759 N N . SER A 1 97 ? 5.908 12.302 -9.450 1.00 75.44 97 SER A N 1
ATOM 760 C CA . SER A 1 97 ? 5.866 12.182 -7.985 1.00 75.44 97 SER A CA 1
ATOM 761 C C . SER A 1 97 ? 4.529 12.589 -7.361 1.00 75.44 97 SER A C 1
ATOM 763 O O . SER A 1 97 ? 4.201 12.108 -6.276 1.00 75.44 97 SER A O 1
ATOM 765 N N . ILE A 1 98 ? 3.731 13.428 -8.036 1.00 77.94 98 ILE A N 1
ATOM 766 C CA . ILE A 1 98 ? 2.425 13.884 -7.532 1.00 77.94 98 ILE A CA 1
ATOM 767 C C . ILE A 1 98 ? 1.516 12.706 -7.124 1.00 77.94 98 ILE A C 1
ATOM 769 O O . ILE A 1 98 ? 1.062 12.713 -5.981 1.00 77.94 98 ILE A O 1
ATOM 773 N N . PRO A 1 99 ? 1.269 11.676 -7.960 1.00 76.12 99 PRO A N 1
ATOM 774 C CA . PRO A 1 99 ? 0.451 10.528 -7.562 1.00 76.12 99 PRO A CA 1
ATOM 775 C C . PRO A 1 99 ? 1.000 9.779 -6.342 1.00 76.12 99 PRO A C 1
ATOM 777 O O . PRO A 1 99 ? 0.226 9.428 -5.459 1.00 76.12 99 PRO A O 1
ATOM 780 N N . PHE A 1 100 ? 2.323 9.601 -6.243 1.00 74.50 100 PHE A N 1
ATOM 781 C CA . PHE A 1 100 ? 2.962 8.905 -5.115 1.00 74.50 100 PHE A CA 1
ATOM 782 C C . PHE A 1 100 ? 2.828 9.652 -3.789 1.00 74.50 100 PHE A C 1
ATOM 784 O O . PHE A 1 100 ? 2.848 9.028 -2.733 1.00 74.50 100 PHE A O 1
ATOM 791 N N . ILE A 1 101 ? 2.696 10.978 -3.826 1.00 76.50 101 ILE A N 1
ATOM 792 C CA . ILE A 1 101 ? 2.440 11.784 -2.629 1.00 76.50 101 ILE A CA 1
ATOM 793 C C . ILE A 1 101 ? 0.941 11.813 -2.339 1.00 76.50 101 ILE A C 1
ATOM 795 O O . ILE A 1 101 ? 0.517 11.647 -1.203 1.00 76.50 101 ILE A O 1
ATOM 799 N N . VAL A 1 102 ? 0.118 12.026 -3.359 1.00 78.88 102 VAL A N 1
ATOM 800 C CA . VAL A 1 102 ? -1.319 12.227 -3.182 1.00 78.88 102 VAL A CA 1
ATOM 801 C C . VAL A 1 102 ? -2.008 10.940 -2.729 1.00 78.88 102 VAL A C 1
ATOM 803 O O . VAL A 1 102 ? -2.811 10.987 -1.800 1.00 78.88 102 VAL A O 1
ATOM 806 N N . PHE A 1 103 ? -1.672 9.797 -3.326 1.00 74.06 103 PHE A N 1
ATOM 807 C CA . PHE A 1 103 ? -2.354 8.528 -3.078 1.00 74.06 103 PHE A CA 1
ATOM 808 C C . PHE A 1 103 ? -2.273 8.080 -1.603 1.00 74.06 103 PHE A C 1
ATOM 810 O O . PHE A 1 103 ? -3.327 7.947 -0.977 1.00 74.06 103 PHE A O 1
ATOM 817 N N . PRO A 1 104 ? -1.090 7.999 -0.961 1.00 75.50 104 PRO A N 1
ATOM 818 C CA . PRO A 1 104 ? -1.001 7.562 0.433 1.00 75.50 104 PRO A CA 1
ATOM 819 C C . PRO A 1 104 ? -1.631 8.561 1.422 1.00 75.50 104 PRO A C 1
ATOM 821 O O . PRO A 1 104 ? -2.185 8.173 2.454 1.00 75.50 104 PRO A O 1
ATOM 824 N N . PHE A 1 105 ? -1.557 9.865 1.131 1.00 75.44 105 PHE A N 1
ATOM 825 C CA . PHE A 1 105 ? -2.164 10.903 1.975 1.00 75.44 105 PHE A CA 1
ATOM 826 C C . PHE A 1 105 ? -3.690 10.878 1.909 1.00 75.44 105 PHE A C 1
ATOM 828 O O . PHE A 1 105 ? -4.363 11.116 2.913 1.00 75.44 105 PHE A O 1
ATOM 835 N N . ILE A 1 106 ? -4.233 10.576 0.734 1.00 77.69 106 ILE A N 1
ATOM 836 C CA . ILE A 1 106 ? -5.664 10.431 0.520 1.00 77.69 106 ILE A CA 1
ATOM 837 C C . ILE A 1 106 ? -6.201 9.228 1.316 1.00 77.69 106 ILE A C 1
ATOM 839 O O . ILE A 1 106 ? -7.180 9.372 2.047 1.00 77.69 106 ILE A O 1
ATOM 843 N N . GLU A 1 107 ? -5.528 8.078 1.264 1.00 76.19 107 GLU A N 1
ATOM 844 C CA . GLU A 1 107 ? -5.929 6.871 2.008 1.00 76.19 107 GLU A CA 1
ATOM 845 C C . GLU A 1 107 ? -5.888 7.052 3.529 1.00 76.19 107 GLU A C 1
ATOM 847 O O . GLU A 1 107 ? -6.732 6.523 4.259 1.00 76.19 107 GLU A O 1
ATOM 852 N N . SE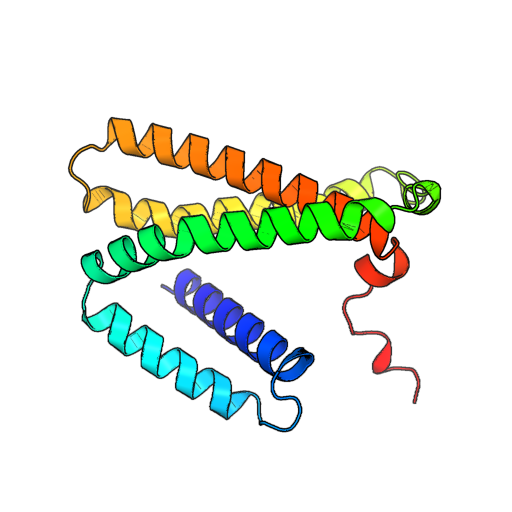R A 1 108 ? -4.960 7.880 4.015 1.00 79.31 108 SER A N 1
ATOM 853 C CA . SER A 1 108 ? -4.841 8.198 5.441 1.00 79.31 108 SER A CA 1
ATOM 854 C C . SER A 1 108 ? -6.150 8.753 6.021 1.00 79.31 108 SER A C 1
ATOM 856 O O . SER A 1 108 ? -6.461 8.498 7.183 1.00 79.31 108 SER A O 1
ATOM 858 N N . VAL A 1 109 ? -6.967 9.455 5.221 1.00 82.62 109 VAL A N 1
ATOM 859 C CA . VAL A 1 109 ? -8.270 10.001 5.647 1.00 82.62 109 VAL A CA 1
ATOM 860 C C . VAL A 1 109 ? -9.238 8.896 6.086 1.00 82.62 109 VAL A C 1
ATOM 862 O O . VAL A 1 109 ? -9.965 9.077 7.065 1.00 82.62 109 VAL A O 1
ATOM 865 N N . ALA A 1 110 ? -9.226 7.742 5.413 1.00 79.50 110 ALA A N 1
ATOM 866 C CA . ALA A 1 110 ? -10.054 6.598 5.792 1.00 79.50 110 ALA A CA 1
ATOM 867 C C . ALA A 1 110 ? -9.625 6.027 7.151 1.00 79.50 110 ALA A C 1
ATOM 869 O O . ALA A 1 110 ? -10.459 5.731 8.006 1.00 79.50 110 ALA A O 1
ATOM 870 N N . VAL A 1 111 ? -8.316 5.957 7.397 1.00 79.00 111 VAL A N 1
ATOM 871 C CA . VAL A 1 111 ? -7.768 5.463 8.665 1.00 79.00 111 VAL A CA 1
ATOM 872 C C . VAL A 1 111 ? -8.035 6.443 9.816 1.00 79.00 111 VAL A C 1
ATOM 874 O O . VAL A 1 111 ? -8.327 6.027 10.940 1.00 79.00 111 VAL A O 1
ATOM 877 N N . LEU A 1 112 ? -8.040 7.752 9.541 1.00 81.88 112 LEU A N 1
ATOM 878 C CA . LEU A 1 112 ? -8.431 8.774 10.518 1.00 81.88 112 LEU A CA 1
ATOM 879 C C . LEU A 1 112 ? -9.895 8.635 10.976 1.00 81.88 112 LEU A C 1
ATOM 881 O O . LEU A 1 112 ? -10.198 9.005 12.109 1.00 81.88 112 LEU A O 1
ATOM 885 N N . MET A 1 113 ? -10.797 8.077 10.158 1.00 80.31 113 MET A N 1
ATOM 886 C CA . MET A 1 113 ? -12.178 7.787 10.582 1.00 80.31 113 MET A CA 1
ATOM 887 C C . MET A 1 113 ? -12.276 6.628 11.580 1.00 80.31 113 MET A C 1
ATOM 889 O O . MET A 1 113 ? -13.245 6.562 12.333 1.00 80.31 113 MET A O 1
ATOM 893 N N . ILE A 1 114 ? -11.277 5.744 11.619 1.00 79.00 114 ILE A N 1
ATOM 894 C CA . ILE A 1 114 ? -11.225 4.612 12.554 1.00 79.00 114 ILE A CA 1
ATOM 895 C C . ILE A 1 114 ? -10.652 5.053 13.912 1.00 79.00 114 ILE A C 1
ATOM 897 O O . ILE A 1 114 ? -11.015 4.494 14.943 1.00 79.00 114 ILE A O 1
ATOM 901 N N . LEU A 1 115 ? -9.841 6.121 13.955 1.00 79.50 115 LEU A N 1
ATOM 902 C CA . LEU A 1 115 ? -9.277 6.688 15.192 1.00 79.50 115 LEU A CA 1
ATOM 903 C C . LEU A 1 115 ? -10.247 6.856 16.380 1.00 79.50 115 LEU A C 1
ATOM 905 O O . LEU A 1 115 ? -9.835 6.533 17.495 1.00 79.50 115 LEU A O 1
ATOM 909 N N . PRO A 1 116 ? -11.480 7.391 16.231 1.00 78.06 116 PRO A N 1
ATOM 910 C CA . PRO A 1 116 ? -12.395 7.551 17.362 1.00 78.06 116 PRO A CA 1
ATOM 911 C C . PRO A 1 116 ? -12.855 6.224 17.975 1.00 78.06 116 PRO A C 1
ATOM 913 O O . PRO A 1 116 ? -13.245 6.223 19.140 1.00 78.06 116 PRO A O 1
ATOM 916 N N . PHE A 1 117 ? -12.777 5.114 17.236 1.00 75.81 117 PHE A N 1
ATOM 917 C CA . PHE A 1 117 ? -13.179 3.785 17.701 1.00 75.81 117 PHE A CA 1
ATOM 918 C C . PHE A 1 117 ? -12.093 3.072 18.514 1.00 75.81 117 PHE A C 1
ATOM 920 O O . PHE A 1 117 ? -12.315 1.954 18.970 1.00 75.81 117 PHE A O 1
ATOM 927 N N . VAL A 1 118 ? -10.928 3.700 18.724 1.00 76.50 118 VAL A N 1
ATOM 928 C CA . VAL A 1 118 ? -9.812 3.073 19.435 1.00 76.50 118 VAL A CA 1
ATOM 929 C C . VAL A 1 118 ? -9.416 3.848 20.692 1.00 76.50 118 VAL A C 1
ATOM 931 O O . VAL A 1 118 ? -9.258 5.070 20.693 1.00 76.50 118 VAL A O 1
ATOM 934 N N . SER A 1 119 ? -9.212 3.110 21.783 1.00 70.56 119 SER A N 1
ATOM 935 C CA . SER A 1 119 ? -9.066 3.650 23.138 1.00 70.56 119 SER A CA 1
ATOM 936 C C . SER A 1 119 ? -7.776 4.456 23.379 1.00 70.56 119 SER A C 1
ATOM 938 O O . SER A 1 119 ? -7.768 5.345 24.226 1.00 70.56 119 SER A O 1
ATOM 940 N N . GLN A 1 120 ? -6.680 4.188 22.649 1.00 78.06 120 GLN A N 1
ATOM 941 C CA . GLN A 1 120 ? -5.352 4.799 22.876 1.00 78.06 120 GLN A CA 1
ATOM 942 C C . GLN A 1 120 ? -4.924 5.748 21.741 1.00 78.06 120 GLN A C 1
ATOM 944 O O . GLN A 1 120 ? -4.047 5.434 20.931 1.00 78.06 120 GLN A O 1
ATOM 949 N N . LYS A 1 121 ? -5.520 6.945 21.700 1.00 73.38 121 LYS A N 1
ATOM 950 C CA . LYS A 1 121 ? -5.355 7.922 20.603 1.00 73.38 121 LYS A CA 1
ATOM 951 C C . LYS A 1 121 ? -3.901 8.353 20.346 1.00 73.38 121 LYS A C 1
ATOM 953 O O . LYS A 1 121 ? -3.500 8.448 19.187 1.00 73.38 121 LYS A O 1
ATOM 958 N N . ASP A 1 122 ? -3.093 8.570 21.385 1.00 76.25 122 ASP A N 1
ATOM 959 C CA . ASP A 1 122 ? -1.708 9.053 21.222 1.00 76.25 122 ASP A CA 1
ATOM 960 C C . ASP A 1 122 ? -0.754 7.984 20.686 1.00 76.25 122 ASP A C 1
ATOM 962 O O . ASP A 1 122 ? 0.117 8.269 19.860 1.00 76.25 122 ASP A O 1
ATOM 966 N N . ARG A 1 123 ? -0.941 6.732 21.117 1.00 79.00 123 ARG A N 1
ATOM 967 C CA . ARG A 1 123 ? -0.156 5.599 20.621 1.00 79.00 123 ARG A CA 1
ATOM 968 C C . ARG A 1 123 ? -0.466 5.335 19.154 1.00 79.00 123 ARG A C 1
ATOM 970 O O . ARG A 1 123 ? 0.450 5.145 18.362 1.00 79.00 123 ARG A O 1
ATOM 977 N N . ILE A 1 124 ? -1.741 5.409 18.783 1.00 81.31 124 ILE A N 1
ATOM 978 C CA . ILE A 1 124 ? -2.174 5.142 17.412 1.00 81.31 124 ILE A CA 1
ATOM 979 C C . ILE A 1 124 ? -1.700 6.222 16.463 1.00 81.31 124 ILE A C 1
ATOM 981 O O . ILE A 1 124 ? -1.219 5.883 15.397 1.00 81.31 124 ILE A O 1
ATOM 985 N N . ARG A 1 125 ? -1.739 7.504 16.839 1.00 77.69 125 ARG A N 1
ATOM 986 C CA . ARG A 1 125 ? -1.179 8.570 15.989 1.00 77.69 125 ARG A CA 1
ATOM 987 C C . ARG A 1 125 ? 0.281 8.305 15.618 1.00 77.69 125 ARG A C 1
ATOM 989 O O . ARG A 1 125 ? 0.645 8.449 14.454 1.00 77.69 125 ARG A O 1
ATOM 996 N N . LYS A 1 126 ? 1.097 7.862 16.583 1.00 82.62 126 LYS A N 1
ATOM 997 C CA . LYS A 1 126 ? 2.486 7.453 16.321 1.00 82.62 126 LYS A CA 1
ATOM 998 C C . LYS A 1 126 ? 2.550 6.222 15.417 1.00 82.62 126 LYS A C 1
ATOM 1000 O O . LYS A 1 126 ? 3.304 6.233 14.452 1.00 82.62 126 LYS A O 1
ATOM 1005 N N . SER A 1 127 ? 1.743 5.197 15.687 1.00 83.75 127 SER A N 1
ATOM 1006 C CA . SER A 1 127 ? 1.680 3.988 14.857 1.00 83.75 127 SER A CA 1
ATOM 1007 C C . SER A 1 127 ? 1.227 4.268 13.422 1.00 83.75 127 SER A C 1
ATOM 1009 O O . SER A 1 127 ? 1.792 3.693 12.501 1.00 83.75 127 SER A O 1
ATOM 1011 N N . LEU A 1 128 ? 0.274 5.179 13.213 1.00 84.25 128 LEU A N 1
ATOM 1012 C CA . LEU A 1 128 ? -0.180 5.605 11.890 1.00 84.25 128 LEU A CA 1
ATOM 1013 C C . LEU A 1 128 ? 0.926 6.335 11.139 1.00 84.25 128 LEU A C 1
ATOM 1015 O O . LEU A 1 128 ? 1.169 6.036 9.979 1.00 84.25 128 LEU A O 1
ATOM 1019 N N . PHE A 1 129 ? 1.633 7.249 11.804 1.00 83.94 129 PHE A N 1
ATOM 1020 C CA . PHE A 1 129 ? 2.739 7.966 11.176 1.00 83.94 129 PHE A CA 1
ATOM 1021 C C . PHE A 1 129 ? 3.891 7.029 10.787 1.00 83.94 129 PHE A C 1
ATOM 1023 O O . PHE A 1 129 ? 4.409 7.110 9.676 1.00 83.94 129 PHE A O 1
ATOM 1030 N N . VAL A 1 130 ? 4.261 6.100 11.674 1.00 87.62 130 VAL A N 1
ATOM 1031 C CA . VAL A 1 130 ? 5.286 5.085 11.384 1.00 87.62 130 VAL A CA 1
ATOM 1032 C C . VAL A 1 130 ? 4.822 4.142 10.273 1.00 87.62 130 VAL A C 1
ATOM 1034 O O . VAL A 1 130 ? 5.591 3.873 9.356 1.00 87.62 130 VAL A O 1
ATOM 1037 N N . GLY A 1 131 ? 3.568 3.683 10.312 1.00 86.75 131 GLY A N 1
ATOM 1038 C CA . GLY A 1 131 ? 2.988 2.833 9.271 1.00 86.75 131 GLY A CA 1
ATOM 1039 C C . GLY A 1 131 ? 2.990 3.515 7.905 1.00 86.75 131 GLY A C 1
ATOM 1040 O O . GLY A 1 131 ? 3.414 2.916 6.922 1.00 86.75 131 GLY A O 1
ATOM 1041 N N . GLN A 1 132 ? 2.626 4.797 7.865 1.00 85.56 132 GLN A N 1
ATOM 1042 C CA . GLN A 1 132 ? 2.638 5.600 6.647 1.00 85.56 132 GLN A CA 1
ATOM 1043 C C . GLN A 1 132 ? 4.050 5.776 6.079 1.00 85.56 132 GLN A C 1
ATOM 1045 O O . GLN A 1 132 ? 4.256 5.651 4.872 1.00 85.56 132 GLN A O 1
ATOM 1050 N N . LEU A 1 133 ? 5.037 6.040 6.941 1.00 87.12 133 LEU A N 1
ATOM 1051 C CA . LEU A 1 133 ? 6.436 6.134 6.525 1.00 87.12 133 LEU A CA 1
ATOM 1052 C C . LEU A 1 133 ? 6.952 4.804 5.968 1.00 87.12 133 LEU A C 1
ATOM 1054 O O . LEU A 1 133 ? 7.593 4.792 4.919 1.00 87.12 133 LEU A O 1
ATOM 1058 N N . LEU A 1 134 ? 6.650 3.688 6.636 1.00 88.19 134 LEU A N 1
ATOM 1059 C CA . LEU A 1 134 ? 7.042 2.357 6.171 1.00 88.19 134 LEU A CA 1
ATOM 1060 C C . LEU A 1 134 ? 6.391 2.014 4.827 1.00 88.19 134 LEU A C 1
ATOM 1062 O O . LEU A 1 134 ? 7.088 1.561 3.921 1.00 88.19 134 LEU A O 1
ATOM 1066 N N . ALA A 1 135 ? 5.095 2.291 4.663 1.00 85.62 135 ALA A N 1
ATOM 1067 C CA . ALA A 1 135 ? 4.390 2.099 3.398 1.00 85.62 135 ALA A CA 1
ATOM 1068 C C . ALA A 1 135 ? 5.013 2.935 2.267 1.00 85.62 135 ALA A C 1
ATOM 1070 O O . ALA A 1 135 ? 5.234 2.422 1.171 1.00 85.62 135 ALA A O 1
ATOM 1071 N N . GLY A 1 136 ? 5.379 4.191 2.546 1.00 85.75 136 GLY A N 1
ATOM 1072 C CA . GLY A 1 136 ? 6.074 5.055 1.591 1.00 85.75 136 GLY A CA 1
ATOM 1073 C C . GLY A 1 136 ? 7.440 4.508 1.167 1.00 85.75 136 GLY A C 1
ATOM 1074 O O . GLY A 1 136 ? 7.754 4.495 -0.021 1.00 85.75 136 GLY A O 1
ATOM 1075 N N . ILE A 1 137 ? 8.239 3.999 2.112 1.00 86.75 137 ILE A N 1
ATOM 1076 C CA . ILE A 1 137 ? 9.539 3.376 1.810 1.00 86.75 137 ILE A CA 1
ATOM 1077 C C . ILE A 1 137 ? 9.354 2.135 0.931 1.00 86.75 137 ILE A C 1
ATOM 1079 O O . ILE A 1 137 ? 10.052 1.980 -0.070 1.00 86.75 137 ILE A O 1
ATOM 1083 N N . VAL A 1 138 ? 8.394 1.273 1.270 1.00 86.56 138 VAL A N 1
ATOM 1084 C CA . VAL A 1 138 ? 8.083 0.068 0.488 1.00 86.56 138 VAL A CA 1
ATOM 1085 C C . VAL A 1 138 ? 7.638 0.432 -0.930 1.00 86.56 138 VAL A C 1
ATOM 1087 O O . VAL A 1 138 ? 8.117 -0.169 -1.892 1.00 86.56 138 VAL A O 1
ATOM 1090 N N . LEU A 1 139 ? 6.793 1.454 -1.077 1.00 85.62 139 LEU A N 1
ATOM 1091 C CA . LEU A 1 139 ? 6.341 1.948 -2.376 1.00 85.62 139 LEU A CA 1
ATOM 1092 C C . LEU A 1 139 ? 7.507 2.461 -3.231 1.00 85.62 139 LEU A C 1
ATOM 1094 O O . LEU A 1 139 ? 7.580 2.144 -4.419 1.00 85.62 139 LEU A O 1
ATOM 1098 N N . ILE A 1 140 ? 8.447 3.202 -2.632 1.00 83.88 140 ILE A N 1
ATOM 1099 C CA . ILE A 1 140 ? 9.666 3.666 -3.312 1.00 83.88 140 ILE A CA 1
ATOM 1100 C C . ILE A 1 140 ? 10.507 2.474 -3.782 1.00 83.88 140 ILE A C 1
ATOM 1102 O O . ILE A 1 140 ? 10.926 2.452 -4.938 1.00 83.88 140 ILE A O 1
ATOM 1106 N N . ILE A 1 141 ? 10.721 1.474 -2.921 1.00 84.31 141 ILE A N 1
ATOM 1107 C CA . ILE A 1 141 ? 11.511 0.279 -3.255 1.00 84.31 141 ILE A CA 1
ATOM 1108 C C . ILE A 1 141 ? 10.873 -0.487 -4.417 1.00 84.31 141 ILE A C 1
ATOM 1110 O O . ILE A 1 141 ? 11.561 -0.801 -5.386 1.00 84.31 141 ILE A O 1
ATOM 1114 N N . ILE A 1 142 ? 9.566 -0.753 -4.359 1.00 83.38 142 ILE A N 1
ATOM 1115 C CA . ILE A 1 142 ? 8.858 -1.485 -5.420 1.00 83.38 142 ILE A CA 1
ATOM 1116 C C . ILE A 1 142 ? 8.890 -0.706 -6.732 1.00 83.38 142 ILE A C 1
ATOM 1118 O O . ILE A 1 142 ? 9.175 -1.284 -7.776 1.00 83.38 142 ILE A O 1
ATOM 1122 N N . THR A 1 143 ? 8.639 0.603 -6.689 1.00 80.38 143 THR A N 1
ATOM 1123 C CA . THR A 1 143 ? 8.650 1.449 -7.891 1.00 80.38 143 THR A CA 1
ATOM 1124 C C . THR A 1 143 ? 10.038 1.487 -8.520 1.00 80.38 143 THR A C 1
ATOM 1126 O O . THR A 1 143 ? 10.173 1.381 -9.737 1.00 80.38 143 THR A O 1
ATOM 1129 N N . MET A 1 144 ? 11.081 1.587 -7.694 1.00 78.81 144 MET A N 1
ATOM 1130 C CA . MET A 1 144 ? 12.461 1.515 -8.155 1.00 78.81 144 MET A CA 1
ATOM 1131 C C . MET A 1 144 ? 12.721 0.162 -8.826 1.00 78.81 144 MET A C 1
ATOM 1133 O O . MET A 1 144 ? 13.111 0.134 -9.989 1.00 78.81 144 MET A O 1
ATOM 1137 N N . LEU A 1 145 ? 12.424 -0.956 -8.160 1.00 77.69 145 LEU A N 1
ATOM 1138 C CA . LEU A 1 145 ? 12.594 -2.294 -8.740 1.00 77.69 145 LEU A CA 1
ATOM 1139 C C . LEU A 1 145 ? 11.816 -2.475 -10.050 1.00 77.69 145 LEU A C 1
ATOM 1141 O O . LEU A 1 145 ? 12.364 -3.030 -10.999 1.00 77.69 145 LEU A O 1
ATOM 1145 N N . ALA A 1 146 ? 10.588 -1.959 -10.135 1.00 74.88 146 ALA A N 1
ATOM 1146 C CA . ALA A 1 146 ? 9.785 -2.006 -11.352 1.00 74.88 146 ALA A CA 1
ATOM 1147 C C . ALA A 1 146 ? 10.488 -1.300 -12.524 1.00 74.88 146 ALA A C 1
ATOM 1149 O O . ALA A 1 146 ? 10.595 -1.878 -13.603 1.00 74.88 146 ALA A O 1
ATOM 1150 N N . ILE A 1 147 ? 11.050 -0.106 -12.301 1.00 75.00 147 ILE A N 1
ATOM 1151 C CA . ILE A 1 147 ? 11.815 0.625 -13.325 1.00 75.00 147 ILE A CA 1
ATOM 1152 C C . ILE A 1 147 ? 13.087 -0.143 -13.718 1.00 75.00 147 ILE A C 1
ATOM 1154 O O . ILE A 1 147 ? 13.403 -0.236 -14.904 1.00 75.00 147 ILE A O 1
ATOM 1158 N N . LEU A 1 148 ? 13.816 -0.713 -12.749 1.00 71.94 148 LEU A N 1
ATOM 1159 C CA . LEU A 1 148 ? 15.060 -1.443 -13.024 1.00 71.94 148 LEU A CA 1
ATOM 1160 C C . LEU A 1 148 ? 14.837 -2.752 -13.794 1.00 71.94 148 LEU A C 1
ATOM 1162 O O . LEU A 1 148 ? 15.665 -3.096 -14.640 1.00 71.94 148 LEU A O 1
ATOM 1166 N N . VAL A 1 149 ? 13.753 -3.474 -13.506 1.00 67.56 149 VAL A N 1
ATOM 1167 C CA . VAL A 1 149 ? 13.479 -4.789 -14.105 1.00 67.56 149 VAL A CA 1
ATOM 1168 C C . VAL A 1 149 ? 12.700 -4.666 -15.415 1.00 67.56 149 VAL A C 1
ATOM 1170 O O . VAL A 1 149 ? 13.124 -5.228 -16.423 1.00 67.56 149 VAL A O 1
ATOM 1173 N N . LEU A 1 150 ? 11.595 -3.910 -15.440 1.00 61.28 150 LEU A N 1
ATOM 1174 C CA . LEU A 1 150 ? 10.738 -3.798 -16.631 1.00 61.28 150 LEU A CA 1
ATOM 1175 C C . LEU A 1 150 ? 11.241 -2.752 -17.639 1.00 61.28 150 LEU A C 1
ATOM 1177 O O . LEU A 1 150 ? 10.810 -2.752 -18.792 1.00 61.28 150 LEU A O 1
ATOM 1181 N N . GLY A 1 151 ? 12.148 -1.864 -17.227 1.00 58.50 151 GLY A N 1
ATOM 1182 C CA . GLY A 1 151 ? 12.588 -0.733 -18.033 1.00 58.50 151 GLY A CA 1
ATOM 1183 C C . GLY A 1 151 ? 11.575 0.428 -18.060 1.00 58.50 151 GLY A C 1
ATOM 1184 O O . GLY A 1 151 ? 10.387 0.267 -17.748 1.00 58.50 151 GLY A O 1
ATOM 1185 N N . PRO A 1 152 ? 12.026 1.638 -18.435 1.00 53.88 152 PRO A N 1
ATOM 1186 C CA . PRO A 1 152 ? 11.188 2.838 -18.444 1.00 53.88 152 PRO A CA 1
ATOM 1187 C C . PRO A 1 152 ? 10.050 2.771 -19.476 1.00 53.88 152 PRO A C 1
ATOM 1189 O O . PRO A 1 152 ? 8.996 3.364 -19.254 1.00 53.88 152 PRO A O 1
ATOM 1192 N N . GLU A 1 153 ? 10.208 2.017 -20.569 1.00 49.47 153 GLU A N 1
ATOM 1193 C CA . GLU A 1 153 ? 9.226 1.978 -21.662 1.00 49.47 153 GLU A CA 1
ATOM 1194 C C . GLU A 1 153 ? 7.921 1.247 -21.318 1.00 49.47 153 GLU A C 1
ATOM 1196 O O . GLU A 1 153 ? 6.856 1.665 -21.770 1.00 49.47 153 GLU A O 1
ATOM 1201 N N . LEU A 1 154 ? 7.969 0.194 -20.495 1.00 51.41 154 LEU A N 1
ATOM 1202 C CA . LEU A 1 154 ? 6.764 -0.510 -20.037 1.00 51.41 154 LEU A CA 1
ATOM 1203 C C . LEU A 1 154 ? 6.120 0.189 -18.831 1.00 51.41 154 LEU A C 1
ATOM 1205 O O . LEU A 1 154 ? 4.900 0.184 -18.695 1.00 51.41 154 LEU A O 1
ATOM 1209 N N . THR A 1 155 ? 6.924 0.861 -18.001 1.00 52.22 155 THR A N 1
ATOM 1210 C CA . THR A 1 155 ? 6.446 1.597 -16.816 1.00 52.22 155 THR A CA 1
ATOM 1211 C C . THR A 1 155 ? 5.771 2.927 -17.193 1.00 52.22 155 THR A C 1
ATOM 1213 O O . THR A 1 155 ? 4.843 3.368 -16.518 1.00 52.22 155 THR A O 1
ATOM 1216 N N . ALA A 1 156 ? 6.194 3.562 -18.295 1.00 49.25 156 ALA A N 1
ATOM 1217 C CA . ALA A 1 156 ? 5.626 4.816 -18.802 1.00 49.25 156 ALA A CA 1
ATOM 1218 C C . ALA A 1 156 ? 4.437 4.638 -19.766 1.00 49.25 156 ALA A C 1
ATOM 1220 O O . ALA A 1 156 ? 3.846 5.639 -20.176 1.00 49.25 156 ALA A O 1
ATOM 1221 N N . ARG A 1 157 ? 4.073 3.400 -20.136 1.00 42.28 157 ARG A N 1
ATOM 1222 C CA . ARG A 1 157 ? 2.917 3.104 -20.996 1.00 42.28 157 ARG A CA 1
ATOM 1223 C C . ARG A 1 157 ? 1.691 2.720 -20.157 1.00 42.28 157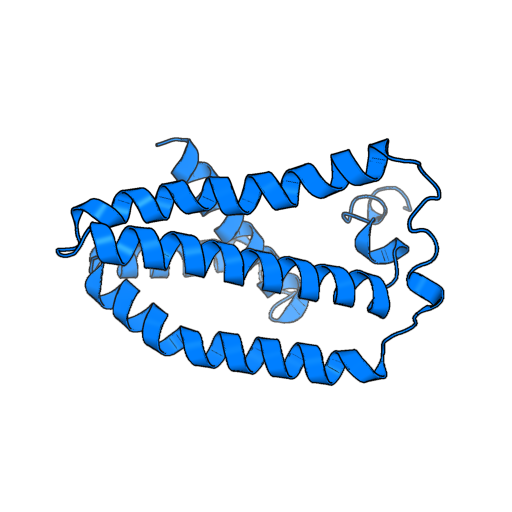 ARG A C 1
ATOM 1225 O O . ARG A 1 157 ? 1.460 1.538 -19.911 1.00 42.28 157 ARG A O 1
ATOM 1232 N N . PRO A 1 158 ? 0.816 3.667 -19.776 1.00 43.59 158 PRO A N 1
ATOM 1233 C CA . PRO A 1 158 ? -0.563 3.299 -19.497 1.00 43.59 158 PRO A CA 1
ATOM 1234 C C . PRO A 1 158 ? -1.161 2.854 -20.835 1.00 43.59 158 PRO A C 1
ATOM 1236 O O . PRO A 1 158 ? -1.239 3.707 -21.705 1.00 43.59 158 PRO A O 1
ATOM 1239 N N . LYS A 1 159 ? -1.473 1.554 -21.004 1.00 44.06 159 LYS A N 1
ATOM 1240 C CA . LYS A 1 159 ? -2.325 0.807 -21.988 1.00 44.06 159 LYS A CA 1
ATOM 1241 C C . LYS A 1 159 ? -3.116 1.538 -23.122 1.00 44.06 159 LYS A C 1
ATOM 1243 O O . LYS A 1 159 ? -4.084 1.006 -23.644 1.00 44.06 159 LYS A O 1
ATOM 1248 N N . LEU A 1 160 ? -2.751 2.741 -23.540 1.00 45.09 160 LEU A N 1
ATOM 1249 C CA . LEU A 1 160 ? -3.469 3.627 -24.460 1.00 45.09 160 LEU A CA 1
ATOM 1250 C C . LEU A 1 160 ? -2.898 3.565 -25.884 1.00 45.09 160 LEU A C 1
ATOM 1252 O O . LEU A 1 160 ? -3.537 4.064 -26.805 1.00 45.09 160 LEU A O 1
ATOM 1256 N N . SER A 1 161 ? -1.718 2.964 -26.087 1.00 40.59 161 SER A N 1
ATOM 1257 C CA . SER A 1 161 ? -1.096 2.843 -27.414 1.00 40.59 161 SER A CA 1
ATOM 1258 C C . SER A 1 161 ? -1.650 1.694 -28.257 1.00 40.59 161 SER A C 1
ATOM 1260 O O . SER A 1 161 ? -1.522 1.734 -29.476 1.00 40.59 161 SER A O 1
ATOM 1262 N N . ASP A 1 162 ? -2.303 0.707 -27.641 1.00 47.75 162 ASP A N 1
ATOM 1263 C CA . ASP A 1 162 ? -2.824 -0.468 -28.356 1.00 47.75 162 ASP A CA 1
ATOM 1264 C C . ASP A 1 162 ? -4.157 -0.178 -29.075 1.00 47.75 162 ASP A C 1
ATOM 1266 O O . ASP A 1 162 ? -4.655 -1.010 -29.822 1.00 47.75 162 ASP A O 1
ATOM 1270 N N . LEU A 1 163 ? -4.725 1.024 -28.890 1.00 50.41 163 LEU A N 1
ATOM 1271 C CA . LEU A 1 163 ? -5.963 1.462 -29.549 1.00 50.41 163 LEU A CA 1
ATOM 1272 C C . LEU A 1 163 ? -5.734 2.250 -30.854 1.00 50.41 163 LEU A C 1
ATOM 1274 O O . LEU A 1 163 ? -6.706 2.635 -31.498 1.00 50.41 163 LEU A O 1
ATOM 1278 N N . TYR A 1 164 ? -4.476 2.506 -31.238 1.00 44.19 164 TYR A N 1
ATOM 1279 C CA . TYR A 1 164 ? -4.120 3.300 -32.428 1.00 44.19 164 TYR A CA 1
ATOM 1280 C C . TYR A 1 164 ? -3.218 2.567 -33.433 1.00 44.19 164 TYR A C 1
ATOM 1282 O O . TYR A 1 164 ? -2.810 3.166 -34.426 1.00 44.19 164 TYR A O 1
ATOM 1290 N N . VAL A 1 165 ? -2.922 1.284 -33.210 1.00 43.44 165 VAL A N 1
ATOM 1291 C CA . VAL A 1 165 ? -2.255 0.426 -34.202 1.00 43.44 165 VAL A CA 1
ATOM 1292 C C . VAL A 1 165 ? -3.210 -0.705 -34.577 1.00 43.44 165 VAL A C 1
ATOM 1294 O O . VAL A 1 165 ? -3.053 -1.848 -34.154 1.00 43.44 165 VAL A O 1
ATOM 1297 N N . GLY A 1 166 ? -4.248 -0.330 -35.322 1.00 39.00 166 GLY A N 1
ATOM 1298 C CA . GLY A 1 166 ? -5.115 -1.211 -36.099 1.00 39.00 166 GLY A CA 1
ATOM 1299 C C . GLY A 1 166 ? -5.130 -0.723 -37.537 1.00 39.00 166 GLY A C 1
ATOM 1300 O O . GLY A 1 166 ? -5.242 0.512 -37.712 1.00 39.00 166 GLY A O 1
#

Foldseek 3Di:
DVLVVVVVVVVLVVVLVVCCVPPNVPDDSVVSSVVVVVVVVVVVVVPDPVVVVVCVVCVVVVVVVLVVVLVVLVVLFDPVLPPPPDPPHCVVVVVVCVCLVCVLVSVVVVVVVCLVVDDDNVVVVVVSVVVSVVVSVSVVSVLVSCSRRVGPVVVVDPPPVVVPPD

Sequence (166 aa):
MSYFFITTATYLREIGDFMISHIMPDTPIQVIMILFMSVVLMAASLGLEPLAQSAEIFFPFVVLLLSSLIILLLPEIKFQNLQPVWEGGLKPVIRGSIPFIVFPFIESVAVLMILPFVSQKDRIRKSLFVGQLLAGIVLIIITMLAILVLGPELTARPKLSDLYVG